Protein AF-R7ETS7-F1 (afdb_monomer)

Foldseek 3Di:
DPVVVVCCVVCVPPPDDPVNVCVVPPDDPFDPPADEFEQEEEPPDDDDPVSVVVQVVRLVSNVVRRHFYWYHHPDPPPPDDDDDDDDDTDGDNRPPCSCVVVVVVPD

Sequence (107 aa):
MDYKRLAELLFPDVTMTPEELEEKYPPRNLPEGAKVTRFAPSPTGFVHIGGVYQTMVGERLAHQSGGVFYLRIEDTDAIIAEEGEPHVMFAAPATERLRSFLSSYNK

Mean predicted aligned error: 11.96 Å

Nearest PDB structures (foldseek):
  3aii-assembly1_A  TM=8.014E-01  e=5.512E-02  Methanothermobacter thermautotrophicus str. Delta H
  6bqy-assembly2_B  TM=4.547E-01  e=1.248E+00  Acinetobacter baumannii
  7njo-assembly1_d  TM=3.434E-01  e=8.339E+00  Mycolicibacterium smegmatis MC2 155

Structure (mmCIF, N/CA/C/O backbone):
data_AF-R7ETS7-F1
#
_entry.id   AF-R7ETS7-F1
#
loop_
_atom_site.group_PDB
_atom_site.id
_atom_site.type_symbol
_atom_site.label_atom_id
_atom_site.label_alt_id
_atom_site.label_comp_id
_atom_site.label_asym_id
_atom_site.label_entity_id
_atom_site.label_seq_id
_atom_site.pdbx_PDB_ins_code
_atom_site.Cartn_x
_atom_site.Cartn_y
_atom_site.Cartn_z
_atom_site.occupancy
_atom_site.B_iso_or_equiv
_atom_site.auth_seq_id
_atom_site.auth_comp_id
_atom_site.auth_asym_id
_atom_site.auth_atom_id
_atom_site.pdbx_PDB_model_num
ATOM 1 N N . MET A 1 1 ? -25.806 21.965 -6.171 1.00 77.06 1 MET A N 1
ATOM 2 C CA . MET A 1 1 ? -25.054 21.151 -7.148 1.00 77.06 1 MET A CA 1
ATOM 3 C C . MET A 1 1 ? -25.572 19.734 -7.035 1.00 77.06 1 MET A C 1
ATOM 5 O O . MET A 1 1 ? -25.639 19.235 -5.920 1.00 77.06 1 MET A O 1
ATOM 9 N N . ASP A 1 2 ? -26.012 19.136 -8.137 1.00 90.81 2 ASP A N 1
ATOM 10 C CA . ASP A 1 2 ? -26.473 17.747 -8.143 1.00 90.81 2 ASP A CA 1
ATOM 11 C C . ASP A 1 2 ? -25.270 16.817 -8.347 1.00 90.81 2 ASP A C 1
ATOM 13 O O . ASP A 1 2 ? -24.769 16.648 -9.460 1.00 90.81 2 ASP A O 1
ATOM 17 N N . TYR A 1 3 ? -24.770 16.260 -7.245 1.00 88.69 3 TYR A N 1
ATOM 18 C CA . TYR A 1 3 ? -23.605 15.378 -7.253 1.00 88.69 3 TYR A CA 1
ATOM 19 C C . TYR A 1 3 ? -23.892 14.013 -7.883 1.00 88.69 3 TYR A C 1
ATOM 21 O O . TYR A 1 3 ? -22.964 13.403 -8.407 1.00 88.69 3 TYR A O 1
ATOM 29 N N . LYS A 1 4 ? -25.152 13.555 -7.889 1.00 85.25 4 LYS A N 1
ATOM 30 C CA . LYS A 1 4 ? -25.527 12.308 -8.568 1.00 85.25 4 LYS A CA 1
ATOM 31 C C . LYS A 1 4 ? -25.437 12.490 -10.070 1.00 85.25 4 LYS A C 1
ATOM 33 O O . LYS A 1 4 ? -24.746 11.727 -10.736 1.00 85.25 4 LYS A O 1
ATOM 38 N N . ARG A 1 5 ? -26.027 13.572 -10.583 1.00 89.12 5 ARG A N 1
ATOM 39 C CA . ARG A 1 5 ? -25.943 13.881 -12.011 1.00 89.12 5 ARG A CA 1
ATOM 40 C C . ARG A 1 5 ? -24.505 14.103 -12.478 1.00 89.12 5 ARG A C 1
ATOM 42 O O . ARG A 1 5 ? -24.151 13.713 -13.585 1.00 89.12 5 ARG A O 1
ATOM 49 N N . LEU A 1 6 ? -23.670 14.722 -11.642 1.00 91.06 6 LEU A N 1
ATOM 50 C CA . LEU A 1 6 ? -22.248 14.898 -11.933 1.00 91.06 6 LEU A CA 1
ATOM 51 C C . LEU A 1 6 ? -21.493 13.560 -11.953 1.00 91.06 6 LEU A C 1
ATOM 53 O O . LEU A 1 6 ? -20.691 13.340 -12.855 1.00 91.06 6 LEU A O 1
ATOM 57 N N . ALA A 1 7 ? -21.755 12.667 -10.996 1.00 88.12 7 ALA A N 1
ATOM 58 C CA . ALA A 1 7 ? -21.135 11.345 -10.951 1.00 88.12 7 ALA A CA 1
ATOM 59 C C . ALA A 1 7 ? -21.505 10.497 -12.179 1.00 88.12 7 ALA A C 1
ATOM 61 O O . ALA A 1 7 ? -20.615 9.914 -12.790 1.00 88.12 7 ALA A O 1
ATOM 62 N N . GLU A 1 8 ? -22.776 10.512 -12.595 1.00 88.81 8 GLU A N 1
ATOM 63 C CA . GLU A 1 8 ? -23.244 9.832 -13.815 1.00 88.81 8 GLU A CA 1
ATOM 64 C C . GLU A 1 8 ? -22.531 10.325 -15.082 1.00 88.81 8 GLU A C 1
ATOM 66 O O . GLU A 1 8 ? -22.273 9.547 -15.995 1.00 88.81 8 GLU A O 1
ATOM 71 N N . LEU A 1 9 ? -22.221 11.624 -15.154 1.00 92.56 9 LEU A N 1
ATOM 72 C CA . LEU A 1 9 ? -21.521 12.211 -16.299 1.00 92.56 9 LEU A CA 1
ATOM 73 C C . LEU A 1 9 ? -20.023 11.894 -16.299 1.00 92.56 9 LEU A C 1
ATOM 75 O O . LEU A 1 9 ? -19.445 11.700 -17.365 1.00 92.56 9 LEU A O 1
ATOM 79 N N . LEU A 1 10 ? -19.389 11.894 -15.124 1.00 93.75 10 LEU A N 1
ATOM 80 C CA . LEU A 1 10 ? -17.947 11.675 -14.995 1.00 93.75 10 LEU A CA 1
ATOM 81 C C . LEU A 1 10 ? -17.566 10.195 -15.076 1.00 93.75 10 LEU A C 1
ATOM 83 O O . LEU A 1 10 ? -16.491 9.874 -15.577 1.00 93.75 10 LEU A O 1
ATOM 87 N N . PHE A 1 11 ? -18.427 9.307 -14.580 1.00 92.06 11 PHE A N 1
ATOM 88 C CA . PHE A 1 11 ? -18.136 7.884 -14.428 1.00 92.06 11 PHE A CA 1
ATOM 89 C C . PHE A 1 11 ? -19.290 7.016 -14.951 1.00 92.06 11 PHE A C 1
ATOM 91 O O . PHE A 1 11 ? -19.871 6.246 -14.185 1.00 92.06 11 PHE A O 1
ATOM 98 N N . PRO A 1 12 ? -19.635 7.113 -16.248 1.00 89.75 12 PRO A N 1
ATOM 99 C CA . PRO A 1 12 ? -20.781 6.398 -16.813 1.00 89.75 12 PRO A CA 1
ATOM 100 C C . PRO A 1 12 ? -20.646 4.870 -16.724 1.00 89.75 12 PRO A C 1
ATOM 102 O O . PRO A 1 12 ? -21.651 4.167 -16.669 1.00 89.75 12 PRO A O 1
ATOM 105 N N . ASP A 1 13 ? -19.414 4.358 -16.670 1.00 92.19 13 ASP A N 1
ATOM 106 C CA . ASP A 1 13 ? -19.124 2.921 -16.617 1.00 92.19 13 ASP A CA 1
ATOM 107 C C . ASP A 1 13 ? -19.096 2.355 -15.184 1.00 92.19 13 ASP A C 1
ATOM 109 O O . ASP A 1 13 ? -19.007 1.139 -14.988 1.00 92.19 13 ASP A O 1
ATOM 113 N N . VAL A 1 14 ? -19.175 3.213 -14.158 1.00 88.56 14 VAL A N 1
ATOM 114 C CA . VAL A 1 14 ? -19.216 2.781 -12.755 1.00 88.56 14 VAL A CA 1
ATOM 115 C C . VAL A 1 14 ? -20.652 2.426 -12.398 1.00 88.56 14 VAL A C 1
ATOM 117 O O . VAL A 1 14 ? -21.461 3.272 -12.030 1.00 88.56 14 VAL A O 1
ATOM 120 N N . THR A 1 15 ? -20.962 1.143 -12.535 1.00 87.38 15 THR A N 1
ATOM 121 C CA . THR A 1 15 ? -22.307 0.594 -12.310 1.00 87.38 15 THR A CA 1
ATOM 122 C C . THR A 1 15 ? -22.482 -0.039 -10.935 1.00 87.38 15 THR A C 1
ATOM 124 O O . THR A 1 15 ? -23.614 -0.226 -10.501 1.00 87.38 15 THR A O 1
ATOM 127 N N . MET A 1 16 ? -21.378 -0.349 -10.252 1.00 87.62 16 MET A N 1
ATOM 128 C CA . MET A 1 16 ? -21.409 -0.995 -8.943 1.00 87.62 16 MET A CA 1
ATOM 129 C C . MET A 1 16 ? -21.771 -0.003 -7.841 1.00 87.62 16 MET A C 1
ATOM 131 O O . MET A 1 16 ? -21.234 1.110 -7.798 1.00 87.62 16 MET A O 1
ATOM 135 N N . THR A 1 17 ? -22.629 -0.424 -6.916 1.00 87.81 17 THR A N 1
ATOM 136 C CA . THR A 1 17 ? -22.928 0.369 -5.721 1.00 87.81 17 THR A CA 1
ATOM 137 C C . THR A 1 17 ? -21.808 0.235 -4.679 1.00 87.81 17 THR A C 1
ATOM 139 O O . THR A 1 17 ? -21.023 -0.721 -4.716 1.00 87.81 17 THR A O 1
ATOM 142 N N . PRO A 1 18 ? -21.693 1.183 -3.729 1.00 86.00 18 PRO A N 1
ATOM 143 C CA . PRO A 1 18 ? -20.753 1.059 -2.617 1.00 86.00 18 PRO A CA 1
ATOM 144 C C . PRO A 1 18 ? -20.935 -0.241 -1.825 1.00 86.00 18 PRO A C 1
ATOM 146 O O . PRO A 1 18 ? -19.951 -0.894 -1.494 1.00 86.00 18 PRO A O 1
ATOM 149 N N . GLU A 1 19 ? -22.180 -0.655 -1.591 1.00 90.56 19 GLU A N 1
ATOM 150 C CA . GLU A 1 19 ? -22.510 -1.876 -0.853 1.00 90.56 19 GLU A CA 1
ATOM 151 C C . GLU A 1 19 ? -22.012 -3.129 -1.589 1.00 90.56 19 GLU A C 1
ATOM 153 O O . GLU A 1 19 ? -21.408 -4.011 -0.981 1.00 90.56 19 GLU A O 1
ATOM 158 N N . GLU A 1 20 ? -22.183 -3.183 -2.915 1.00 91.75 20 GLU A N 1
ATOM 159 C CA . GLU A 1 20 ? -21.676 -4.285 -3.745 1.00 91.75 20 GLU A CA 1
ATOM 160 C C . GLU A 1 20 ? -20.140 -4.355 -3.733 1.00 91.75 20 GLU A C 1
ATOM 162 O O . GLU A 1 20 ? -19.549 -5.437 -3.795 1.00 91.75 20 GLU A O 1
ATOM 167 N N . LEU A 1 21 ? -19.464 -3.205 -3.651 1.00 89.31 21 LEU A N 1
ATOM 168 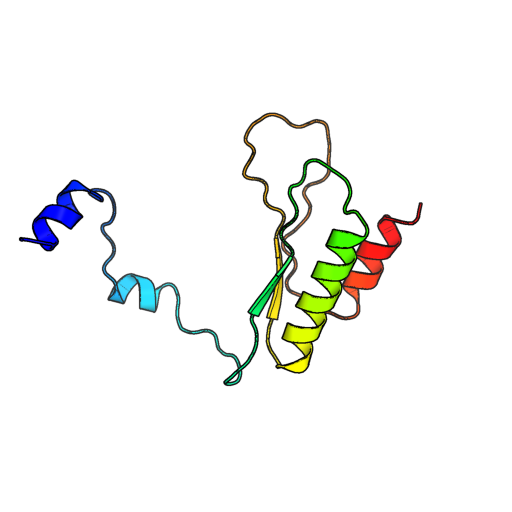C CA . LEU A 1 21 ? -18.007 -3.148 -3.530 1.00 89.31 21 LEU A CA 1
ATOM 169 C C . LEU A 1 21 ? -17.525 -3.618 -2.155 1.00 89.31 21 LEU A C 1
ATOM 171 O O . LEU A 1 21 ? -16.511 -4.313 -2.084 1.00 89.31 21 LEU A O 1
ATOM 175 N N . GLU A 1 22 ? -18.235 -3.268 -1.086 1.00 91.12 22 GLU A N 1
ATOM 176 C CA . GLU A 1 22 ? -17.931 -3.716 0.276 1.00 91.12 22 GLU A CA 1
ATOM 177 C C . GLU A 1 22 ? -18.132 -5.228 0.439 1.00 91.12 22 GLU A C 1
ATOM 179 O O . GLU A 1 22 ? -17.315 -5.888 1.083 1.00 91.12 22 GLU A O 1
ATOM 184 N N . GLU A 1 23 ? -19.155 -5.801 -0.202 1.00 92.50 23 GLU A N 1
ATOM 185 C CA . GLU A 1 23 ? -19.354 -7.253 -0.244 1.00 92.50 23 GLU A CA 1
ATOM 186 C C . GLU A 1 23 ? -18.247 -7.953 -1.044 1.00 92.50 23 GLU A C 1
ATOM 188 O O . GLU A 1 23 ? -17.696 -8.970 -0.613 1.00 92.50 23 GLU A O 1
ATOM 193 N N . LYS A 1 24 ? -17.869 -7.386 -2.196 1.00 92.06 24 LYS A N 1
ATOM 194 C CA . LYS A 1 24 ? -16.798 -7.931 -3.041 1.00 92.06 24 LYS A CA 1
ATOM 195 C C . LYS A 1 24 ? -15.420 -7.851 -2.378 1.00 92.06 24 LYS A C 1
ATOM 197 O O . LYS A 1 24 ? -14.578 -8.721 -2.612 1.00 92.06 24 LYS A O 1
ATOM 202 N N . TYR A 1 25 ? -15.174 -6.818 -1.575 1.00 90.56 25 TYR A N 1
ATOM 203 C CA . TYR A 1 25 ? -13.898 -6.566 -0.907 1.00 90.56 25 TYR A CA 1
ATOM 204 C C . TYR A 1 25 ? -14.108 -6.350 0.596 1.00 90.56 25 TYR A C 1
ATOM 206 O O . TYR A 1 25 ? -13.979 -5.221 1.083 1.00 90.56 25 TYR A O 1
ATOM 214 N N . PRO A 1 26 ? -14.392 -7.426 1.351 1.00 90.25 26 PRO A N 1
ATOM 215 C CA . PRO A 1 26 ? -14.681 -7.307 2.768 1.00 90.25 26 PRO A CA 1
ATOM 216 C C . PRO A 1 26 ? -13.461 -6.796 3.552 1.00 90.25 26 PRO A C 1
ATOM 218 O O . PRO A 1 26 ? -12.310 -6.950 3.111 1.00 90.25 26 PRO A O 1
ATOM 221 N N . PRO A 1 27 ? -13.680 -6.227 4.753 1.00 88.75 27 PRO A N 1
ATOM 222 C CA . PRO A 1 27 ? -12.598 -5.842 5.645 1.00 88.75 27 PRO A CA 1
ATOM 223 C C . PRO A 1 27 ? -11.622 -6.996 5.880 1.00 88.75 27 PRO A C 1
ATOM 225 O O . PRO A 1 27 ? -12.005 -8.156 6.042 1.00 88.75 27 PRO A O 1
ATOM 228 N N . ARG A 1 28 ? -10.327 -6.674 5.911 1.00 88.12 28 ARG A N 1
ATOM 229 C CA . ARG A 1 28 ? -9.290 -7.685 6.130 1.00 88.12 28 ARG A CA 1
ATOM 230 C C . ARG A 1 28 ? -9.427 -8.275 7.531 1.00 88.12 28 ARG A C 1
ATOM 232 O O . ARG A 1 28 ? -9.523 -7.534 8.504 1.00 88.12 28 ARG A O 1
ATOM 239 N N . ASN A 1 29 ? -9.328 -9.598 7.627 1.00 92.50 29 ASN A N 1
ATOM 240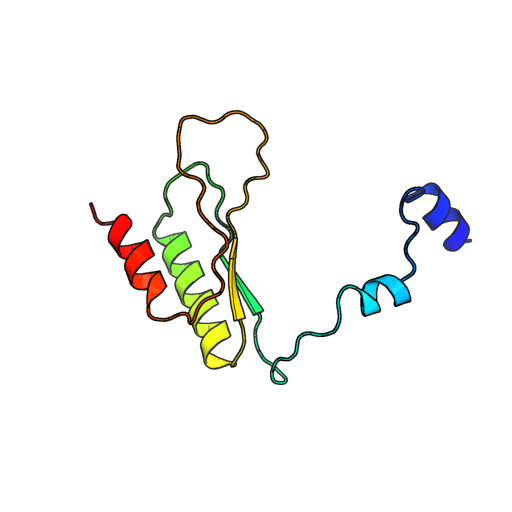 C CA . ASN A 1 29 ? -9.241 -10.296 8.905 1.00 92.50 29 ASN A CA 1
ATOM 241 C C . ASN A 1 29 ? -7.827 -10.148 9.496 1.00 92.50 29 ASN A C 1
ATOM 243 O O . ASN A 1 29 ? -6.990 -11.039 9.353 1.00 92.50 29 ASN A O 1
ATOM 247 N N . LEU A 1 30 ? -7.538 -8.986 10.083 1.00 92.94 30 LEU A N 1
ATOM 248 C CA . LEU A 1 30 ? -6.253 -8.660 10.700 1.00 92.94 30 LEU A CA 1
ATOM 249 C C . LEU A 1 30 ? -6.464 -8.043 12.089 1.00 92.94 30 LEU A C 1
ATOM 251 O O . LEU A 1 30 ? -7.493 -7.403 12.312 1.00 92.94 30 LEU A O 1
ATOM 255 N N . PRO A 1 31 ? -5.493 -8.194 13.010 1.00 94.38 31 PRO A N 1
ATOM 256 C CA . PRO A 1 31 ? -5.542 -7.530 14.306 1.00 94.38 31 PRO A CA 1
ATOM 257 C C . PRO A 1 31 ? -5.695 -6.011 14.176 1.00 94.38 31 PRO A C 1
ATOM 259 O O . PRO A 1 31 ? -5.194 -5.394 13.231 1.00 94.38 31 PRO A O 1
ATOM 262 N N . GLU A 1 32 ? -6.338 -5.384 15.158 1.00 94.12 32 GLU A N 1
ATOM 263 C CA . GLU A 1 32 ? -6.424 -3.928 15.207 1.00 94.12 32 GLU A CA 1
ATOM 264 C C . GLU A 1 32 ? -5.018 -3.308 15.276 1.00 94.12 32 GLU A C 1
ATOM 266 O O . GLU A 1 32 ? -4.154 -3.739 16.038 1.00 94.12 32 GLU A O 1
ATOM 271 N N . GLY A 1 33 ? -4.764 -2.310 14.426 1.00 93.94 33 GLY A N 1
ATOM 272 C CA . GLY A 1 33 ? -3.452 -1.672 14.310 1.00 93.94 33 GLY A CA 1
ATOM 273 C C . GLY A 1 33 ? -2.432 -2.416 13.437 1.00 93.94 33 GLY A C 1
ATOM 274 O O . GLY A 1 33 ? -1.359 -1.852 13.183 1.00 93.94 33 GLY A O 1
ATOM 275 N N . ALA A 1 34 ? -2.763 -3.607 12.920 1.00 96.00 34 ALA A N 1
ATOM 276 C CA . ALA A 1 34 ? -1.915 -4.355 11.995 1.00 96.00 34 ALA A CA 1
ATOM 277 C C . ALA A 1 34 ? -1.573 -3.533 10.742 1.00 96.00 34 ALA A C 1
ATOM 279 O O . ALA A 1 34 ? -2.428 -2.883 10.132 1.00 96.00 34 ALA A O 1
ATOM 280 N N . LYS A 1 35 ? -0.297 -3.543 10.343 1.00 97.00 35 LYS A N 1
ATOM 281 C CA . LYS A 1 35 ? 0.204 -2.757 9.211 1.00 97.00 35 LYS A CA 1
ATOM 282 C C . LYS A 1 35 ? 0.268 -3.610 7.957 1.00 97.00 35 LYS A C 1
ATOM 284 O O . LYS A 1 35 ? 0.923 -4.647 7.924 1.00 97.00 35 LYS A O 1
ATOM 289 N N . VAL A 1 36 ? -0.395 -3.137 6.907 1.00 96.00 36 VAL A N 1
ATOM 290 C CA . VAL A 1 36 ? -0.284 -3.714 5.570 1.00 96.00 36 VAL A CA 1
ATOM 291 C C . VAL A 1 36 ? 0.657 -2.848 4.750 1.00 96.00 36 VAL A C 1
ATOM 293 O O . VAL A 1 36 ? 0.367 -1.680 4.494 1.00 96.00 36 VAL A O 1
ATOM 296 N N . THR A 1 37 ? 1.790 -3.411 4.361 1.00 96.25 37 THR A N 1
ATOM 297 C CA . THR A 1 37 ? 2.844 -2.719 3.615 1.00 96.25 37 THR A CA 1
ATOM 298 C C . THR A 1 37 ? 3.126 -3.456 2.311 1.00 96.25 37 THR A C 1
ATOM 300 O O . THR A 1 37 ? 2.693 -4.591 2.102 1.00 96.25 37 THR A O 1
ATOM 303 N N . ARG A 1 38 ? 3.824 -2.792 1.389 1.00 95.00 38 ARG A N 1
ATOM 304 C CA . ARG A 1 38 ? 4.254 -3.413 0.138 1.00 95.00 38 ARG A CA 1
ATOM 305 C C . ARG A 1 38 ? 5.590 -2.853 -0.322 1.00 95.00 38 ARG A C 1
ATOM 307 O O . ARG A 1 38 ? 5.852 -1.671 -0.100 1.00 95.00 38 ARG A O 1
ATOM 314 N N . PHE A 1 39 ? 6.368 -3.671 -1.015 1.00 93.19 39 PHE A N 1
ATOM 315 C CA . PHE A 1 39 ? 7.416 -3.205 -1.914 1.00 93.19 39 PHE A CA 1
ATOM 316 C C . PHE A 1 39 ? 6.955 -3.450 -3.346 1.00 93.19 39 PHE A C 1
ATOM 318 O O . PHE A 1 39 ? 6.508 -4.555 -3.668 1.00 93.19 39 PHE A O 1
ATOM 325 N N . ALA A 1 40 ? 7.008 -2.407 -4.172 1.00 91.00 40 ALA A N 1
ATOM 326 C CA . ALA A 1 40 ? 6.474 -2.450 -5.521 1.00 91.00 40 ALA A CA 1
ATOM 327 C C . ALA A 1 40 ? 7.488 -1.931 -6.552 1.00 91.00 40 ALA A C 1
ATOM 329 O O . ALA A 1 40 ? 7.416 -0.764 -6.930 1.00 91.00 40 ALA A O 1
ATOM 330 N N . PRO A 1 41 ? 8.495 -2.741 -6.926 1.00 86.06 41 PRO A N 1
ATOM 331 C CA . PRO A 1 41 ? 9.480 -2.333 -7.916 1.00 86.06 41 PRO A CA 1
ATOM 332 C C . PRO A 1 41 ? 8.892 -2.410 -9.331 1.00 86.06 41 PRO A C 1
ATOM 334 O O . PRO A 1 41 ? 8.106 -3.311 -9.636 1.00 86.06 41 PRO A O 1
ATOM 337 N N . SER A 1 42 ? 9.321 -1.492 -10.197 1.00 82.06 42 SER A N 1
ATOM 338 C CA . SER A 1 42 ? 9.164 -1.648 -11.647 1.00 82.06 42 SER A CA 1
ATOM 339 C C . SER A 1 42 ? 10.048 -2.808 -12.140 1.00 82.06 42 SER A C 1
ATOM 341 O O . SER A 1 42 ? 11.134 -3.011 -11.581 1.00 82.06 42 SER A O 1
ATOM 343 N N . PRO A 1 43 ? 9.622 -3.574 -13.165 1.00 73.50 43 PRO A N 1
ATOM 344 C CA . PRO A 1 43 ? 10.415 -4.663 -13.733 1.00 73.50 43 PRO A CA 1
ATOM 345 C C . PRO A 1 43 ? 11.615 -4.184 -14.567 1.00 73.50 43 PRO A C 1
ATOM 347 O O . PRO A 1 43 ? 12.409 -5.007 -15.012 1.00 73.50 43 PRO A O 1
ATOM 350 N N . THR A 1 44 ? 11.791 -2.877 -14.786 1.00 72.31 44 THR A N 1
ATOM 351 C CA . THR A 1 44 ? 12.766 -2.336 -15.749 1.00 72.31 44 THR A CA 1
ATOM 352 C C . THR A 1 44 ? 14.224 -2.315 -15.259 1.00 72.31 44 THR A C 1
ATOM 354 O O . THR A 1 44 ? 15.054 -1.613 -15.837 1.00 72.31 44 THR A O 1
ATOM 357 N N . GLY A 1 45 ? 14.575 -3.031 -14.186 1.00 70.19 45 GLY A N 1
ATOM 358 C CA . GLY A 1 45 ? 15.957 -3.096 -13.707 1.00 70.19 45 GLY A CA 1
ATOM 359 C C . GLY A 1 45 ? 16.159 -3.793 -12.362 1.00 70.19 45 GLY A C 1
ATOM 360 O O . GLY A 1 45 ? 15.225 -4.239 -11.700 1.00 70.19 45 GLY A O 1
ATOM 361 N N . PHE A 1 46 ? 17.424 -3.872 -11.947 1.00 78.00 46 PHE A N 1
ATOM 362 C CA . PHE A 1 46 ? 17.826 -4.476 -10.678 1.00 78.00 46 PHE A CA 1
ATOM 363 C C . PHE A 1 46 ? 17.462 -3.594 -9.475 1.00 78.00 46 PHE A C 1
ATOM 365 O O . PHE A 1 46 ? 17.627 -2.372 -9.494 1.00 78.00 46 PHE A O 1
ATOM 372 N N . VAL A 1 47 ? 17.038 -4.225 -8.377 1.00 82.94 47 VAL A N 1
ATOM 373 C CA . VAL A 1 47 ? 16.808 -3.540 -7.099 1.00 82.94 47 VAL A CA 1
ATOM 374 C C . VAL A 1 47 ? 18.135 -3.042 -6.515 1.00 82.94 47 VAL A C 1
ATOM 376 O O . VAL A 1 47 ? 19.014 -3.829 -6.171 1.00 82.94 47 VAL A O 1
ATOM 379 N N . HIS A 1 48 ? 18.269 -1.726 -6.340 1.00 86.56 48 HIS A N 1
ATOM 380 C CA . HIS A 1 48 ? 19.419 -1.121 -5.662 1.00 86.56 48 HIS A CA 1
ATOM 381 C C . HIS A 1 48 ? 19.257 -1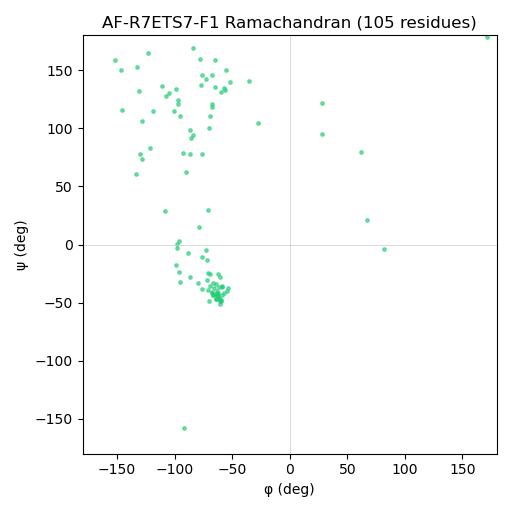.116 -4.128 1.00 86.56 48 HIS A C 1
ATOM 383 O O . HIS A 1 48 ? 18.168 -1.326 -3.591 1.00 86.56 48 HIS A O 1
ATOM 389 N N . ILE A 1 49 ? 20.331 -0.789 -3.396 1.00 90.25 49 ILE A N 1
ATOM 390 C CA . ILE A 1 49 ? 20.374 -0.836 -1.918 1.00 90.25 49 ILE A CA 1
ATOM 391 C C . ILE A 1 49 ? 19.245 -0.046 -1.234 1.00 90.25 49 ILE A C 1
ATOM 393 O O . ILE A 1 49 ? 18.670 -0.504 -0.250 1.00 90.25 49 ILE A O 1
ATOM 397 N N . GLY A 1 50 ? 18.872 1.111 -1.787 1.00 89.94 50 GLY A N 1
ATOM 398 C CA . GLY A 1 50 ? 17.710 1.879 -1.322 1.00 89.94 50 GLY A CA 1
ATOM 399 C C . GLY A 1 50 ? 16.394 1.085 -1.345 1.00 89.94 50 GLY A C 1
ATOM 400 O O . GLY A 1 50 ? 15.643 1.135 -0.373 1.00 89.94 50 GLY A O 1
ATOM 401 N N . GLY A 1 51 ? 16.142 0.297 -2.396 1.00 87.75 51 GLY A N 1
ATOM 402 C CA . GLY A 1 51 ? 14.961 -0.568 -2.487 1.00 87.75 51 GLY A CA 1
ATOM 403 C C . GLY A 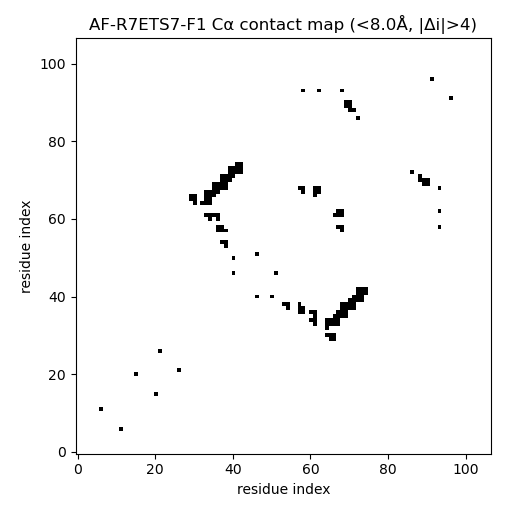1 51 ? 15.009 -1.738 -1.501 1.00 87.75 51 GLY A C 1
ATOM 404 O O . GLY A 1 51 ? 13.995 -2.077 -0.889 1.00 87.75 51 GLY A O 1
ATOM 405 N N . VAL A 1 52 ? 16.199 -2.297 -1.256 1.00 90.31 52 VAL A N 1
ATOM 406 C CA . VAL A 1 52 ? 16.400 -3.323 -0.217 1.00 90.31 52 VAL A CA 1
ATOM 407 C C . VAL A 1 52 ? 16.070 -2.766 1.168 1.00 90.31 52 VAL A C 1
ATOM 409 O O . VAL A 1 52 ? 15.321 -3.390 1.918 1.00 90.31 52 VAL A O 1
AT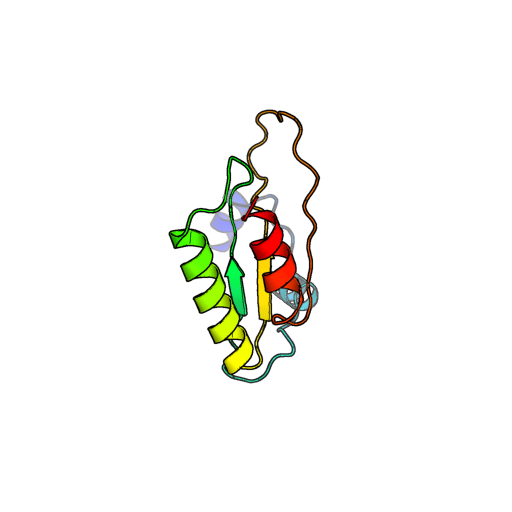OM 412 N N . TYR A 1 53 ? 16.561 -1.569 1.494 1.00 93.19 53 TYR A N 1
ATOM 413 C CA . TYR A 1 53 ? 16.269 -0.913 2.769 1.00 93.19 53 TYR A CA 1
ATOM 414 C C . TYR A 1 53 ? 14.765 -0.670 2.958 1.00 93.19 53 TYR A C 1
ATOM 416 O O . TYR A 1 53 ? 14.202 -1.035 3.991 1.00 93.19 53 TYR A O 1
ATOM 424 N N . GLN A 1 54 ? 14.091 -0.123 1.942 1.00 94.00 54 GLN A N 1
ATOM 425 C CA . GLN A 1 54 ? 12.639 0.085 1.966 1.00 94.00 54 GLN A CA 1
ATOM 426 C C . GLN A 1 54 ? 11.871 -1.226 2.175 1.00 94.00 54 GLN A C 1
ATOM 428 O O . GLN A 1 54 ? 10.946 -1.277 2.987 1.00 94.00 54 GLN A O 1
ATOM 433 N N . THR A 1 55 ? 12.286 -2.291 1.485 1.00 94.25 55 THR A N 1
ATOM 434 C CA . THR A 1 55 ? 11.706 -3.634 1.615 1.00 94.25 55 THR A CA 1
ATOM 435 C C . THR A 1 55 ? 11.838 -4.155 3.042 1.00 94.25 55 THR A C 1
ATOM 437 O O . THR A 1 55 ? 10.849 -4.591 3.623 1.00 94.25 55 THR A O 1
ATOM 440 N N . MET A 1 56 ? 13.034 -4.067 3.633 1.00 95.44 56 MET A N 1
ATOM 441 C CA . MET A 1 56 ? 13.290 -4.538 4.998 1.00 95.44 56 MET A CA 1
ATOM 442 C C . MET A 1 56 ? 12.471 -3.771 6.039 1.00 95.44 56 MET A C 1
ATOM 444 O O . MET A 1 56 ? 11.898 -4.378 6.939 1.00 95.44 56 MET A O 1
ATOM 448 N N . VAL A 1 57 ? 12.377 -2.444 5.914 1.00 96.81 57 VAL A N 1
ATOM 449 C CA . VAL A 1 57 ? 11.558 -1.625 6.823 1.00 96.81 57 VAL A CA 1
ATOM 450 C C . VAL A 1 57 ? 10.078 -1.985 6.688 1.00 96.81 57 VAL A C 1
ATOM 452 O O . VAL A 1 57 ? 9.398 -2.192 7.695 1.00 96.81 57 VAL A O 1
ATOM 455 N N . GLY A 1 58 ? 9.582 -2.086 5.452 1.00 95.06 58 GLY A N 1
ATOM 456 C CA . GLY A 1 58 ? 8.192 -2.429 5.167 1.00 95.06 58 GLY A CA 1
ATOM 457 C C . GLY A 1 58 ? 7.813 -3.813 5.688 1.00 95.06 58 GLY A C 1
ATOM 458 O O . GLY A 1 58 ? 6.775 -3.952 6.339 1.00 95.06 58 GLY A O 1
ATOM 459 N N . GLU A 1 59 ? 8.661 -4.814 5.447 1.00 95.50 59 GLU A N 1
ATOM 460 C CA . GLU A 1 59 ? 8.476 -6.173 5.954 1.00 95.50 59 GLU A CA 1
ATOM 461 C C . GLU A 1 59 ? 8.451 -6.190 7.477 1.00 95.50 59 GLU A C 1
ATOM 463 O O . GLU A 1 59 ? 7.494 -6.694 8.073 1.00 95.50 59 GLU A O 1
ATOM 468 N N . ARG A 1 60 ? 9.458 -5.580 8.113 1.00 97.62 60 ARG A N 1
ATOM 469 C CA . ARG A 1 60 ? 9.595 -5.645 9.564 1.00 97.62 60 ARG A CA 1
ATOM 470 C C . ARG A 1 60 ? 8.413 -4.987 10.262 1.00 97.62 60 ARG A C 1
ATOM 472 O O . ARG A 1 60 ? 7.920 -5.530 11.248 1.00 97.62 60 ARG A O 1
ATOM 479 N N . LEU A 1 61 ? 7.934 -3.861 9.735 1.00 97.50 61 LEU A N 1
ATOM 480 C CA . LEU A 1 61 ? 6.775 -3.143 10.263 1.00 97.50 61 LEU A CA 1
ATOM 481 C C . LEU A 1 61 ? 5.487 -3.979 10.187 1.00 97.50 61 LEU A C 1
ATOM 483 O O . LEU A 1 61 ? 4.726 -4.040 11.158 1.00 97.50 61 LEU A O 1
ATOM 487 N N . ALA A 1 62 ? 5.238 -4.636 9.053 1.00 96.81 62 ALA A N 1
ATOM 488 C CA . ALA A 1 62 ? 4.085 -5.521 8.907 1.00 96.81 62 ALA A CA 1
ATOM 489 C C . ALA A 1 62 ? 4.187 -6.714 9.862 1.00 96.81 62 ALA A C 1
ATOM 491 O O . ALA A 1 62 ? 3.255 -6.984 10.613 1.00 96.81 62 ALA A O 1
ATOM 492 N N . HIS A 1 63 ? 5.349 -7.363 9.921 1.00 95.00 63 HIS A N 1
ATOM 493 C CA . HIS A 1 63 ? 5.574 -8.512 10.789 1.00 95.00 63 HIS A CA 1
ATOM 494 C C . HIS A 1 63 ? 5.381 -8.161 12.274 1.00 95.00 63 HIS A C 1
ATOM 496 O O . HIS A 1 63 ? 4.638 -8.840 12.977 1.00 95.00 63 HIS A O 1
ATOM 502 N N . GLN A 1 64 ? 5.989 -7.075 12.765 1.00 96.88 64 GLN A N 1
ATOM 503 C CA . GLN A 1 64 ? 5.876 -6.667 14.176 1.00 96.88 64 GLN A CA 1
ATOM 504 C C . GLN A 1 64 ? 4.444 -6.365 14.617 1.00 96.88 64 GLN A C 1
ATOM 506 O O . GLN A 1 64 ? 4.134 -6.498 15.796 1.00 96.88 64 GLN A O 1
ATOM 511 N N . SER A 1 65 ? 3.590 -5.948 13.686 1.00 96.44 65 SER A N 1
ATOM 512 C CA . SER A 1 65 ? 2.202 -5.583 13.967 1.00 96.44 65 SER A CA 1
ATOM 513 C C . SER A 1 65 ? 1.204 -6.719 13.715 1.00 96.44 65 SER A C 1
ATOM 515 O O . SER A 1 65 ? 0.004 -6.501 13.846 1.00 96.44 65 SER A O 1
ATOM 517 N N . GLY A 1 66 ? 1.667 -7.917 13.331 1.00 95.00 66 GLY A N 1
ATOM 518 C CA . GLY A 1 66 ? 0.784 -9.015 12.915 1.00 95.00 66 GLY A CA 1
ATOM 519 C C . GLY A 1 66 ? 0.043 -8.733 11.601 1.00 95.00 66 GLY A C 1
ATOM 520 O O . GLY A 1 66 ? -1.018 -9.299 11.351 1.00 95.00 66 GLY A O 1
ATOM 521 N N . GLY A 1 67 ? 0.570 -7.814 10.791 1.00 96.06 67 GLY A N 1
ATOM 522 C CA . GLY A 1 67 ? 0.039 -7.445 9.488 1.00 96.06 67 GLY A CA 1
ATOM 523 C C . GLY A 1 67 ? 0.637 -8.250 8.338 1.00 96.06 67 GLY A C 1
ATOM 524 O O . GLY A 1 67 ? 1.146 -9.355 8.515 1.00 96.06 67 GLY A O 1
ATOM 525 N N . VAL A 1 68 ? 0.554 -7.691 7.129 1.00 95.12 68 VAL A N 1
ATOM 526 C CA . VAL A 1 68 ? 0.914 -8.388 5.885 1.00 95.12 68 VAL A CA 1
ATOM 527 C C . VAL A 1 68 ? 1.838 -7.522 5.042 1.00 95.12 68 VAL A C 1
ATOM 529 O O . VAL A 1 68 ? 1.555 -6.348 4.807 1.00 95.12 68 VAL A O 1
ATOM 532 N N . PHE A 1 69 ? 2.924 -8.117 4.562 1.00 95.31 69 PHE A N 1
ATOM 533 C CA . PHE A 1 69 ? 3.824 -7.505 3.595 1.00 95.31 69 PHE A CA 1
ATOM 534 C C . PHE A 1 69 ? 3.606 -8.130 2.213 1.00 95.31 69 PHE A C 1
ATOM 536 O O . PHE A 1 69 ? 3.618 -9.353 2.084 1.00 95.31 69 PHE A O 1
ATOM 543 N N . TYR A 1 70 ? 3.433 -7.296 1.187 1.00 93.19 70 TYR A N 1
ATOM 544 C CA . TYR A 1 70 ? 3.285 -7.731 -0.203 1.00 93.19 70 TYR A CA 1
ATOM 545 C C . TYR A 1 70 ? 4.498 -7.349 -1.053 1.00 93.19 70 TYR A C 1
ATOM 547 O O . TYR A 1 70 ? 4.955 -6.207 -1.023 1.00 93.19 70 TYR A O 1
ATOM 555 N N . LEU A 1 71 ? 4.960 -8.277 -1.888 1.00 88.88 71 LEU A N 1
ATOM 556 C CA . LEU A 1 71 ? 5.814 -7.962 -3.030 1.00 88.88 71 LEU A CA 1
ATOM 557 C C . LEU A 1 71 ? 4.928 -7.862 -4.275 1.00 88.88 71 LEU A C 1
ATOM 559 O O . LEU A 1 71 ? 4.233 -8.822 -4.607 1.00 88.88 71 LEU A O 1
ATOM 563 N N . ARG A 1 72 ? 4.928 -6.703 -4.941 1.00 88.56 72 ARG A N 1
ATOM 564 C CA . ARG A 1 72 ? 4.134 -6.468 -6.155 1.00 88.56 72 ARG A CA 1
ATOM 565 C C . ARG A 1 72 ? 5.01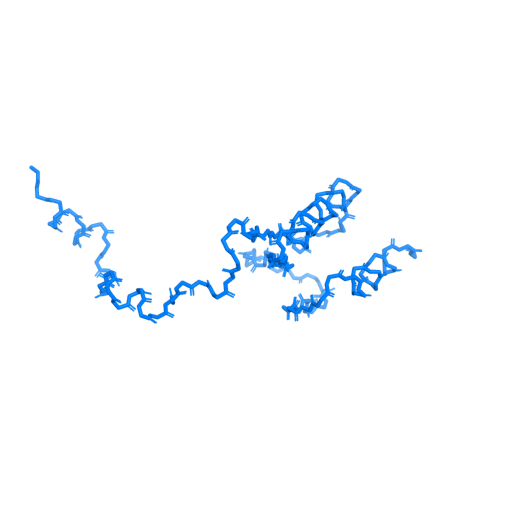2 -5.917 -7.266 1.00 88.56 72 ARG A C 1
ATOM 567 O O . ARG A 1 72 ? 5.334 -4.741 -7.239 1.00 88.56 72 ARG A O 1
ATOM 574 N N . ILE A 1 73 ? 5.338 -6.724 -8.261 1.00 84.31 73 ILE A N 1
ATOM 575 C CA . ILE A 1 73 ? 5.994 -6.203 -9.463 1.00 84.31 73 ILE A CA 1
ATOM 576 C C . ILE A 1 73 ? 4.997 -5.299 -10.203 1.00 84.31 73 ILE A C 1
ATOM 578 O O . ILE A 1 73 ? 3.890 -5.735 -10.522 1.00 84.31 73 ILE A O 1
ATOM 582 N N . GLU A 1 74 ? 5.343 -4.027 -10.397 1.00 80.12 74 GLU A N 1
ATOM 583 C CA . GLU A 1 74 ? 4.508 -3.062 -11.124 1.00 80.12 74 GLU A CA 1
ATOM 584 C C . 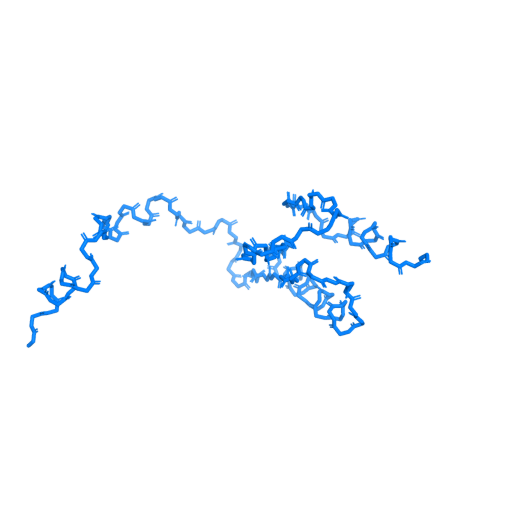GLU A 1 74 ? 4.800 -3.143 -12.620 1.00 80.12 74 GLU A C 1
ATOM 586 O O . GLU A 1 74 ? 5.515 -2.323 -13.182 1.00 80.12 74 GLU A O 1
ATOM 591 N N . ASP A 1 75 ? 4.242 -4.177 -13.248 1.00 73.06 75 ASP A N 1
ATOM 592 C CA . ASP A 1 75 ? 4.315 -4.422 -14.689 1.00 73.06 75 ASP A CA 1
ATOM 593 C C . ASP A 1 75 ? 3.142 -3.744 -15.420 1.00 73.06 75 ASP A C 1
ATOM 595 O O . ASP A 1 75 ? 2.237 -4.387 -15.950 1.00 73.06 75 ASP A O 1
ATOM 599 N N . THR A 1 76 ? 3.079 -2.413 -15.337 1.00 67.38 76 THR A N 1
ATOM 600 C CA . THR A 1 76 ? 2.084 -1.600 -16.067 1.00 67.38 76 THR A CA 1
ATOM 601 C C . THR A 1 76 ? 2.639 -1.000 -17.358 1.00 67.38 76 THR A C 1
ATOM 603 O O . THR A 1 76 ? 1.899 -0.353 -18.101 1.00 67.38 76 THR A O 1
ATOM 606 N N . ASP A 1 77 ? 3.925 -1.211 -17.636 1.00 57.97 77 ASP A N 1
ATOM 607 C CA . ASP A 1 77 ? 4.610 -0.653 -18.795 1.00 57.97 77 ASP A CA 1
ATOM 608 C C . ASP A 1 77 ? 4.414 -1.574 -20.006 1.00 57.97 77 ASP A C 1
ATOM 610 O O . ASP A 1 77 ? 5.183 -2.492 -20.268 1.00 57.97 77 ASP A O 1
ATOM 614 N N . ALA A 1 78 ? 3.365 -1.311 -20.788 1.00 54.97 78 ALA A N 1
ATOM 615 C CA . ALA A 1 78 ? 3.021 -2.054 -22.005 1.00 54.97 78 ALA A CA 1
ATOM 616 C C . ALA A 1 78 ? 3.986 -1.817 -23.196 1.00 54.97 78 ALA A C 1
ATOM 618 O O . ALA A 1 78 ? 3.575 -1.897 -24.354 1.00 54.97 78 ALA A O 1
ATOM 619 N N . ILE A 1 79 ? 5.265 -1.519 -22.946 1.00 44.66 79 ILE A N 1
ATOM 620 C CA . ILE A 1 79 ? 6.274 -1.264 -23.982 1.00 44.66 79 ILE A CA 1
ATOM 621 C C . ILE A 1 79 ? 7.426 -2.273 -23.832 1.00 44.66 79 ILE A C 1
ATOM 623 O O . ILE A 1 79 ? 8.425 -1.995 -23.185 1.00 44.66 79 ILE A O 1
ATOM 627 N N . ILE A 1 80 ? 7.206 -3.460 -24.415 1.00 47.78 80 ILE A N 1
ATOM 628 C CA . ILE A 1 80 ? 8.150 -4.489 -24.920 1.00 47.78 80 ILE A CA 1
ATOM 629 C C . ILE A 1 80 ? 9.523 -4.518 -24.203 1.00 47.78 80 ILE A C 1
ATOM 631 O O . ILE A 1 80 ? 10.395 -3.710 -24.500 1.00 47.78 80 ILE A O 1
ATOM 635 N N . ALA A 1 81 ? 9.740 -5.367 -23.194 1.00 44.25 81 ALA A N 1
ATOM 636 C CA . ALA A 1 81 ? 9.994 -6.817 -23.270 1.00 44.25 81 ALA A CA 1
ATOM 637 C C . ALA A 1 81 ? 11.272 -7.198 -24.053 1.00 44.25 81 ALA A C 1
ATOM 639 O O . ALA A 1 81 ? 11.198 -7.652 -25.192 1.00 44.25 81 ALA A O 1
ATOM 640 N N . GLU A 1 82 ? 12.436 -7.083 -23.404 1.00 37.59 82 GLU A N 1
ATOM 641 C CA . GLU A 1 82 ? 13.505 -8.072 -23.588 1.00 37.59 82 GLU A CA 1
ATOM 642 C C . GLU A 1 82 ? 13.460 -9.054 -22.410 1.00 37.59 82 GLU A C 1
ATOM 644 O O . GLU A 1 82 ? 13.269 -8.665 -21.259 1.00 37.59 82 GLU A O 1
ATOM 649 N N . GLU A 1 83 ? 13.546 -10.332 -22.764 1.00 43.16 83 GLU A N 1
ATOM 650 C CA . GLU A 1 83 ? 13.412 -11.551 -21.964 1.00 43.16 83 GLU A CA 1
ATOM 651 C C . GLU A 1 83 ? 13.789 -11.417 -20.474 1.00 43.16 83 GLU A C 1
ATOM 653 O O . GLU A 1 83 ? 14.958 -11.430 -20.093 1.00 43.16 83 GLU A O 1
ATOM 658 N N . GLY A 1 84 ? 12.774 -11.364 -19.607 1.00 38.31 84 GLY A N 1
ATOM 659 C CA . GLY A 1 84 ? 12.929 -11.439 -18.157 1.00 38.31 84 GLY A CA 1
ATOM 660 C C . GLY A 1 84 ? 11.743 -12.167 -17.535 1.00 38.31 84 GLY A C 1
ATOM 661 O O . GLY A 1 84 ? 10.607 -11.725 -17.657 1.00 38.31 84 GLY A O 1
ATOM 662 N N . GLU A 1 85 ? 12.029 -13.315 -16.927 1.00 38.75 85 GLU A N 1
ATOM 663 C CA . GLU A 1 85 ? 11.121 -14.279 -16.291 1.00 38.75 85 GLU A CA 1
ATOM 664 C C . GLU A 1 85 ? 9.885 -13.676 -15.568 1.00 38.75 85 GLU A C 1
ATOM 666 O O . GLU A 1 85 ? 9.991 -12.676 -14.852 1.00 38.75 85 GLU A O 1
ATOM 671 N N . PRO A 1 86 ? 8.700 -14.316 -15.662 1.00 37.88 86 PRO A N 1
ATOM 672 C CA . PRO A 1 86 ? 7.481 -13.842 -15.013 1.00 37.88 86 PRO A CA 1
ATOM 673 C C . PRO A 1 86 ? 7.572 -14.018 -13.489 1.00 37.88 86 PRO A C 1
ATOM 675 O O . PRO A 1 86 ? 7.355 -15.101 -12.941 1.00 37.88 86 PRO A O 1
ATOM 678 N N . HIS A 1 87 ? 7.885 -12.944 -12.763 1.00 41.44 87 HIS A N 1
ATOM 679 C CA . HIS A 1 87 ? 8.123 -13.009 -11.318 1.00 41.44 87 HIS A CA 1
ATOM 680 C C . HIS A 1 87 ? 6.868 -12.735 -10.470 1.00 41.44 87 HIS A C 1
ATOM 682 O O . HIS A 1 87 ? 6.649 -11.667 -9.911 1.00 41.44 87 HIS A O 1
ATOM 688 N N . VAL A 1 88 ? 6.056 -13.789 -10.400 1.00 39.88 88 VAL A N 1
ATOM 689 C CA . VAL A 1 88 ? 5.262 -14.330 -9.283 1.00 39.88 88 VAL A CA 1
ATOM 690 C C . VAL A 1 88 ? 4.746 -13.407 -8.152 1.00 39.88 88 VAL A C 1
ATOM 692 O O . VAL A 1 88 ? 5.491 -12.883 -7.324 1.00 39.88 88 VAL A O 1
ATOM 695 N N . MET A 1 89 ? 3.415 -13.401 -7.993 1.00 35.22 89 MET A N 1
ATOM 696 C CA . MET A 1 89 ? 2.706 -13.038 -6.757 1.00 35.22 89 MET A CA 1
ATOM 697 C C . MET A 1 89 ? 2.937 -14.102 -5.668 1.00 35.22 89 MET A C 1
ATOM 699 O O . MET A 1 89 ? 2.411 -15.211 -5.756 1.00 35.22 89 MET A O 1
ATOM 703 N N . PHE A 1 90 ? 3.684 -13.766 -4.614 1.00 35.03 90 PHE A N 1
ATOM 704 C CA . PHE A 1 90 ? 3.865 -14.636 -3.448 1.00 35.03 90 PHE A CA 1
ATOM 705 C C . PHE A 1 90 ? 3.330 -13.971 -2.174 1.00 35.03 90 PH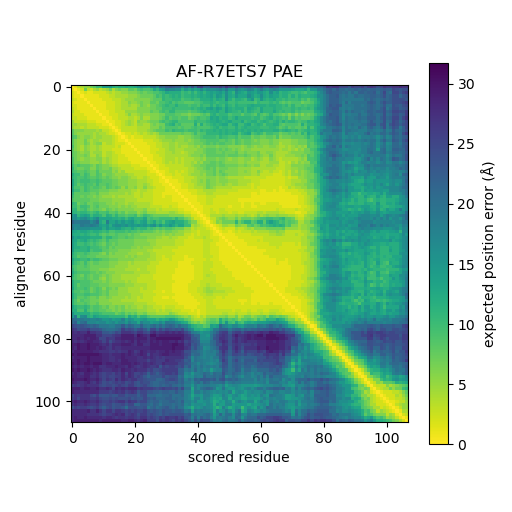E A C 1
ATOM 707 O O . PHE A 1 90 ? 3.892 -12.989 -1.694 1.00 35.03 90 PHE A O 1
ATOM 714 N N . ALA A 1 91 ? 2.286 -14.553 -1.583 1.00 36.38 91 ALA A N 1
ATOM 715 C CA . ALA A 1 91 ? 1.943 -14.347 -0.178 1.00 36.38 91 ALA A CA 1
ATOM 716 C C . ALA A 1 91 ? 2.564 -15.498 0.632 1.00 36.38 91 ALA A C 1
ATOM 718 O O . ALA A 1 91 ? 2.157 -16.649 0.482 1.00 36.38 91 ALA A O 1
ATOM 719 N N . ALA A 1 92 ? 3.587 -15.218 1.443 1.00 38.28 92 ALA A N 1
ATOM 720 C CA . ALA A 1 92 ? 4.229 -16.208 2.311 1.00 38.28 92 ALA A CA 1
ATOM 721 C C . ALA A 1 92 ? 4.834 -15.543 3.566 1.00 38.28 92 ALA A C 1
ATOM 723 O O . ALA A 1 92 ? 5.114 -14.343 3.531 1.00 38.28 92 ALA A O 1
ATOM 724 N N . PRO A 1 93 ? 5.064 -16.300 4.661 1.00 41.00 93 PRO A N 1
ATOM 725 C CA . PRO A 1 93 ? 5.693 -15.791 5.878 1.00 41.00 93 PRO A CA 1
ATOM 726 C C . PRO A 1 93 ? 7.063 -15.174 5.582 1.00 41.00 93 PRO A C 1
ATOM 728 O O . PRO A 1 93 ? 7.889 -15.738 4.861 1.00 41.00 93 PRO A O 1
ATOM 731 N N . ALA A 1 94 ? 7.283 -13.990 6.139 1.00 46.16 94 ALA A N 1
ATOM 732 C CA . ALA A 1 94 ? 8.223 -13.009 5.621 1.00 46.16 94 ALA A CA 1
ATOM 733 C C . ALA A 1 94 ? 9.725 -13.334 5.794 1.00 46.16 94 ALA A C 1
ATOM 735 O O . ALA A 1 94 ? 10.576 -12.730 5.144 1.00 46.16 94 ALA A O 1
ATOM 736 N N . THR A 1 95 ? 10.079 -14.316 6.622 1.00 47.41 95 THR A N 1
ATOM 737 C CA . THR A 1 95 ? 11.468 -14.565 7.038 1.00 47.41 95 THR A CA 1
ATOM 738 C C . THR A 1 95 ? 12.275 -15.462 6.099 1.00 47.41 95 THR A C 1
ATOM 740 O O . THR A 1 95 ? 13.497 -15.328 6.028 1.00 47.41 95 THR A O 1
ATOM 743 N N . GLU A 1 96 ? 11.633 -16.371 5.367 1.00 45.62 96 GLU A N 1
ATOM 744 C CA . GLU A 1 96 ? 12.346 -17.454 4.671 1.00 45.62 96 GLU A CA 1
ATOM 745 C C . GLU A 1 96 ? 12.656 -17.122 3.201 1.00 45.62 96 GLU A C 1
ATOM 747 O O . GLU A 1 96 ? 13.709 -17.482 2.677 1.00 45.62 96 GLU A O 1
ATOM 752 N N . ARG A 1 97 ? 11.788 -16.350 2.535 1.00 52.66 97 ARG A N 1
ATOM 753 C CA . ARG A 1 97 ? 11.890 -16.087 1.085 1.00 52.66 97 ARG A CA 1
ATOM 754 C C . ARG A 1 97 ? 12.600 -14.787 0.720 1.00 52.66 97 ARG A C 1
ATOM 756 O O . ARG A 1 97 ? 13.207 -14.721 -0.345 1.00 52.66 97 ARG A O 1
ATOM 763 N N . LEU A 1 98 ? 12.634 -13.807 1.625 1.00 53.62 98 LEU A N 1
ATOM 764 C CA . LEU A 1 98 ? 13.471 -12.608 1.478 1.00 53.62 98 LEU A CA 1
ATOM 765 C C . LEU A 1 98 ? 14.954 -12.980 1.359 1.00 53.62 98 LEU A C 1
ATOM 767 O O . LEU A 1 98 ? 15.671 -12.400 0.552 1.00 53.62 98 LEU A O 1
ATOM 771 N N . ARG A 1 99 ? 15.401 -14.020 2.078 1.00 54.56 99 ARG A N 1
ATOM 772 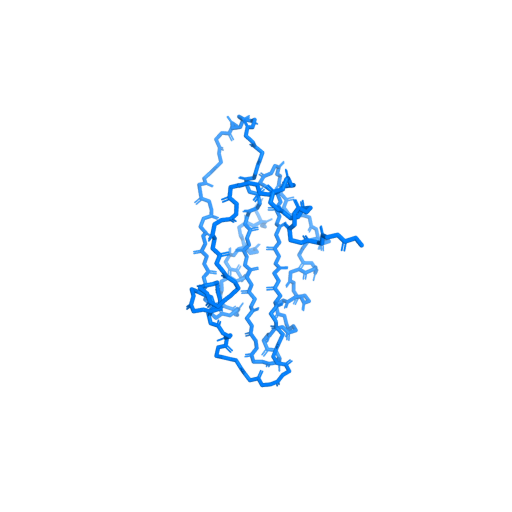C CA . ARG A 1 99 ? 16.755 -14.574 1.924 1.00 54.56 99 ARG A CA 1
ATOM 773 C C . ARG A 1 99 ? 16.999 -15.143 0.529 1.00 54.56 99 ARG A C 1
ATOM 775 O O . ARG A 1 99 ? 18.060 -14.899 -0.031 1.00 54.56 99 ARG A O 1
ATOM 782 N N . SER A 1 100 ? 16.029 -15.861 -0.039 1.00 49.72 100 SER A N 1
ATOM 783 C CA . SER A 1 100 ? 16.150 -16.423 -1.389 1.00 49.72 100 SER A CA 1
ATOM 784 C C . SER A 1 100 ? 16.178 -15.334 -2.465 1.00 49.72 100 SER A C 1
ATOM 786 O O . SER A 1 100 ? 16.989 -15.430 -3.379 1.00 49.72 100 SER A O 1
ATOM 788 N N . PHE A 1 101 ? 15.341 -14.298 -2.340 1.00 54.81 101 PHE A N 1
ATOM 789 C CA . PHE A 1 101 ? 15.335 -13.152 -3.256 1.00 54.81 101 PHE A CA 1
ATOM 790 C C . PHE A 1 101 ? 16.611 -12.308 -3.133 1.00 54.81 101 PHE A C 1
ATOM 792 O O . PHE A 1 101 ? 17.185 -11.910 -4.133 1.00 54.81 101 PHE A O 1
ATOM 799 N N . LEU A 1 102 ? 17.120 -12.064 -1.923 1.00 54.12 102 LEU A N 1
ATOM 800 C CA . LEU A 1 102 ? 18.374 -11.318 -1.750 1.00 54.12 102 LEU A CA 1
ATOM 801 C C . LEU A 1 102 ? 19.604 -12.137 -2.177 1.00 54.12 102 LEU A C 1
ATOM 803 O O . LEU A 1 102 ? 20.582 -11.573 -2.659 1.00 54.12 102 LEU A O 1
ATOM 807 N N . SER A 1 103 ? 19.561 -13.467 -2.050 1.00 54.16 103 SER A N 1
ATOM 808 C CA . SER A 1 103 ? 20.655 -14.346 -2.479 1.00 54.16 103 SER A CA 1
ATOM 809 C C . SER A 1 103 ? 20.824 -14.409 -3.997 1.00 54.16 103 SER A C 1
ATOM 811 O O . SER A 1 103 ? 21.931 -14.697 -4.450 1.00 54.16 103 SER A O 1
ATOM 813 N N . SER A 1 104 ? 19.776 -14.158 -4.788 1.00 50.41 104 SER A N 1
ATOM 814 C CA . SER A 1 104 ? 19.886 -14.110 -6.253 1.00 50.41 104 SER A CA 1
ATOM 815 C C . SER A 1 104 ? 20.532 -12.821 -6.773 1.00 50.41 104 SER A C 1
ATOM 817 O O . SER A 1 104 ? 20.885 -12.767 -7.943 1.00 50.41 104 SER A O 1
ATOM 819 N N . TYR A 1 105 ? 20.725 -11.813 -5.916 1.00 49.47 105 TYR A N 1
ATOM 820 C CA . TYR A 1 105 ? 21.331 -10.516 -6.254 1.00 49.47 105 TYR A CA 1
ATOM 821 C C . TYR A 1 105 ? 22.824 -10.402 -5.904 1.00 49.47 105 TYR A C 1
ATOM 823 O O . TYR A 1 105 ? 23.423 -9.355 -6.123 1.00 49.47 105 TYR A O 1
ATOM 831 N N . ASN A 1 106 ? 23.426 -11.456 -5.345 1.00 38.28 106 ASN A N 1
ATOM 832 C CA . ASN A 1 106 ? 24.821 -11.463 -4.888 1.00 38.28 106 ASN A CA 1
ATOM 833 C C . ASN A 1 106 ? 25.740 -12.321 -5.787 1.00 38.28 106 ASN A C 1
ATOM 835 O O . ASN A 1 106 ? 26.710 -12.902 -5.299 1.00 38.28 106 ASN A O 1
ATOM 839 N N . LYS A 1 107 ? 25.405 -12.447 -7.077 1.00 38.72 107 LYS A N 1
ATOM 840 C CA . LYS A 1 107 ? 26.229 -13.097 -8.107 1.00 38.72 107 LYS A CA 1
ATOM 841 C C . LYS A 1 107 ? 26.713 -12.084 -9.129 1.00 38.72 107 LYS A C 1
ATOM 843 O O . LYS A 1 107 ? 25.895 -11.217 -9.499 1.00 38.72 107 LYS A O 1
#

Solvent-accessible surface area (backbone atoms only — not comparable to full-atom values): 6909 Å² total; per-residue (Å²): 134,66,63,67,66,49,45,52,71,76,41,71,84,68,79,76,50,73,68,59,48,44,68,74,56,57,83,77,97,58,55,89,83,34,33,76,34,65,43,67,50,58,76,90,62,84,85,50,72,68,54,53,52,52,39,53,55,32,39,50,50,3,56,79,40,62,36,44,54,38,58,42,70,50,81,78,74,92,70,81,85,74,98,72,81,89,76,70,87,60,88,68,77,73,78,69,54,55,55,57,61,56,58,71,69,76,118

Radius of gyration: 19.09 Å; Cα contacts (8 Å, |Δi|>4): 81; chains: 1; bounding box: 53×39×40 Å

Secondary structure (DSSP, 8-state):
--HHHHHHHH-TT----HHHHHHHSPPP---TT--EEEE---SSSPPPHHHHHHHHHHHHHHHHTT-EEEE-------S---S----------HHHHHHHHHHTT--

pLDDT: mean 76.89, std 21.3, range [35.03, 97.62]